Protein AF-A0A9X4KLG2-F1 (afdb_monomer)

Mean predicted aligned error: 7.75 Å

Nearest PDB structures (foldseek):
  5x83-assembly1_B  TM=7.002E-01  e=4.866E-02  Homo sapiens
  5x83-assembly1_D  TM=6.220E-01  e=2.316E-02  Homo sapiens
  4bq8-assembly1_A  TM=6.634E-01  e=6.475E-02  Mus musculus
  4bq9-assembly1_A  TM=6.627E-01  e=1.082E-01  Mus musculus
  4bq7-assembly1_B  TM=6.505E-01  e=3.026E-01  Mus musculus

Organism: NCBI:txid425004

Solvent-accessible surface area (backbone atoms only — not comparable to full-atom values): 7850 Å² total; per-residue (Å²): 131,84,82,73,89,42,73,67,51,48,48,54,52,51,28,66,74,68,71,46,75,78,86,61,79,87,58,70,47,60,24,41,77,75,46,68,41,50,39,79,70,82,84,84,51,38,28,36,38,38,31,32,44,61,38,28,89,50,66,78,56,30,52,59,25,35,27,36,43,36,38,32,33,88,92,39,85,87,49,74,53,66,46,76,79,36,67,43,55,48,58,50,74,40,78,56,88,62,98,56,46,48,35,37,38,30,35,37,38,34,31,84,86,78,74,47,72,48,57,22,79,72,44,44,32,38,43,77,45,58,79,62,44,45,76,58,132

Secondary structure (DSSP, 8-state):
-----SHHHHHHHHHHHHTPPP-S--------EEEEEEEE-SSS-EEEEEEE--S-SSHHHHHH-EEEEEEE-SS-TT-EEEPPPEES-SEEEE-S--SSSEEEEEEEEEETTTTEEEEPPPEEEE-SSTTS-EE--

pLDDT: mean 88.13, std 10.43, range [52.53, 97.81]

Radius of gyration: 18.48 Å; Cα contacts (8 Å, |Δi|>4): 271; chains: 1; bounding box: 36×29×65 Å

Sequence (137 aa):
MSPVTSLQAVRSYWLKLSGLKDPQPIVFKEPKLTGVQAVPDGSGEYQYKLTYAAASTTPEVARRLQYIVYWTDEGDDSWIDFSSLKTGATSMVISGDLPASELTLTVYAFDPKTKQYVYARPVKYDFSNAARPFKVA

Structure (mmCIF, N/CA/C/O backbone):
data_AF-A0A9X4KLG2-F1
#
_entry.id   AF-A0A9X4KLG2-F1
#
loop_
_atom_site.group_PDB
_atom_site.id
_atom_site.type_symbol
_atom_site.label_atom_id
_atom_site.label_alt_id
_atom_site.label_comp_id
_atom_site.label_asym_id
_atom_site.label_entity_id
_atom_site.label_seq_id
_atom_site.pdbx_PDB_ins_code
_atom_site.Cartn_x
_atom_site.Cartn_y
_atom_site.Cartn_z
_atom_site.occupancy
_atom_site.B_iso_or_equiv
_atom_site.auth_seq_id
_atom_site.auth_comp_id
_atom_site.auth_asym_id
_atom_site.auth_atom_id
_atom_site.pdbx_PDB_model_num
ATOM 1 N N . MET A 1 1 ? -2.837 11.428 42.494 1.00 54.22 1 MET A N 1
ATOM 2 C CA . MET A 1 1 ? -3.244 10.821 41.207 1.00 54.22 1 MET A CA 1
ATOM 3 C C . MET A 1 1 ? -2.054 10.047 40.677 1.00 54.22 1 MET A C 1
ATOM 5 O O . MET A 1 1 ? -0.981 10.631 40.602 1.00 54.22 1 MET A O 1
ATOM 9 N N . SER A 1 2 ? -2.201 8.751 40.398 1.00 52.53 2 SER A N 1
ATOM 10 C CA . SER A 1 2 ? -1.106 7.954 39.832 1.00 52.53 2 SER A CA 1
ATOM 11 C C . SER A 1 2 ? -0.756 8.475 38.432 1.00 52.53 2 SER A C 1
ATOM 13 O O . SER A 1 2 ? -1.680 8.755 37.664 1.00 52.53 2 SER A O 1
ATOM 15 N N . PRO A 1 3 ? 0.534 8.640 38.092 1.00 62.16 3 PRO A N 1
ATOM 16 C CA . PRO A 1 3 ? 0.933 9.119 36.778 1.00 62.16 3 PRO A CA 1
ATOM 17 C C . PRO A 1 3 ? 0.476 8.137 35.698 1.00 62.16 3 PRO A C 1
ATOM 19 O O . PRO A 1 3 ? 0.557 6.918 35.848 1.00 62.16 3 PRO A O 1
ATOM 22 N N . VAL A 1 4 ? -0.037 8.693 34.608 1.00 57.00 4 VAL A N 1
ATOM 23 C CA . VAL A 1 4 ? -0.519 7.935 33.461 1.00 57.00 4 VAL A CA 1
ATOM 24 C C . VAL A 1 4 ? 0.686 7.565 32.597 1.00 57.00 4 VAL A C 1
ATOM 26 O O . VAL A 1 4 ? 1.242 8.419 31.917 1.00 57.00 4 VAL A O 1
ATOM 29 N N . THR A 1 5 ? 1.127 6.309 32.650 1.00 74.00 5 THR A N 1
ATOM 30 C CA . THR A 1 5 ? 2.410 5.878 32.057 1.00 74.00 5 THR A CA 1
ATOM 31 C C . THR A 1 5 ? 2.290 5.179 30.703 1.00 74.00 5 THR A C 1
ATOM 33 O O . THR A 1 5 ? 3.305 4.822 30.113 1.00 74.00 5 THR A O 1
ATOM 36 N N . SER A 1 6 ? 1.076 4.982 30.177 1.00 75.12 6 SER A N 1
ATOM 37 C CA . SER A 1 6 ? 0.861 4.326 28.882 1.00 75.12 6 SER A CA 1
ATOM 38 C C . SER A 1 6 ? -0.086 5.116 27.983 1.00 75.12 6 SER A C 1
ATOM 40 O O . SER A 1 6 ? -1.018 5.765 28.459 1.00 75.12 6 SER A O 1
ATOM 42 N N . LEU A 1 7 ? 0.114 5.014 26.664 1.00 72.25 7 LEU A N 1
ATOM 43 C CA . LEU A 1 7 ? -0.747 5.651 25.659 1.00 72.25 7 LEU A CA 1
ATOM 44 C C . LEU A 1 7 ? -2.223 5.258 25.845 1.00 72.25 7 LEU A C 1
ATOM 46 O O . LEU A 1 7 ? -3.122 6.088 25.725 1.00 72.25 7 LEU A O 1
ATOM 50 N N . GLN A 1 8 ? -2.466 3.992 26.194 1.00 71.50 8 GLN A N 1
ATOM 51 C CA . GLN A 1 8 ? -3.804 3.475 26.463 1.00 71.50 8 GLN A CA 1
ATOM 52 C C . GLN A 1 8 ? -4.430 4.143 27.693 1.00 71.50 8 GLN A C 1
ATOM 54 O O . GLN A 1 8 ? -5.596 4.526 27.654 1.00 71.50 8 GLN A O 1
ATOM 59 N N . ALA A 1 9 ? -3.657 4.348 28.761 1.00 74.50 9 ALA A N 1
ATOM 60 C CA . ALA A 1 9 ? -4.139 5.018 29.960 1.00 74.50 9 ALA A CA 1
ATOM 61 C C . ALA A 1 9 ? -4.375 6.526 29.728 1.00 74.50 9 ALA A C 1
ATOM 63 O O . ALA A 1 9 ? -5.368 7.062 30.222 1.00 74.50 9 ALA A O 1
ATOM 64 N N . VAL A 1 10 ? -3.534 7.194 28.921 1.00 78.75 10 VAL A N 1
ATOM 65 C CA . VAL A 1 10 ? -3.732 8.604 28.516 1.00 78.75 10 VAL A CA 1
ATOM 66 C C . VAL A 1 10 ? -5.02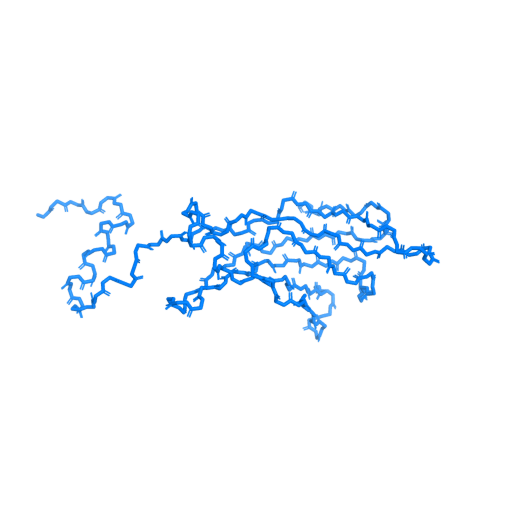7 8.745 27.730 1.00 78.75 10 VAL A C 1
ATOM 68 O O . VAL A 1 10 ? -5.841 9.620 28.019 1.00 78.75 10 VAL A O 1
ATOM 71 N N . ARG A 1 11 ? -5.269 7.841 26.779 1.00 74.62 11 ARG A N 1
ATOM 72 C CA . ARG A 1 11 ? -6.497 7.828 25.98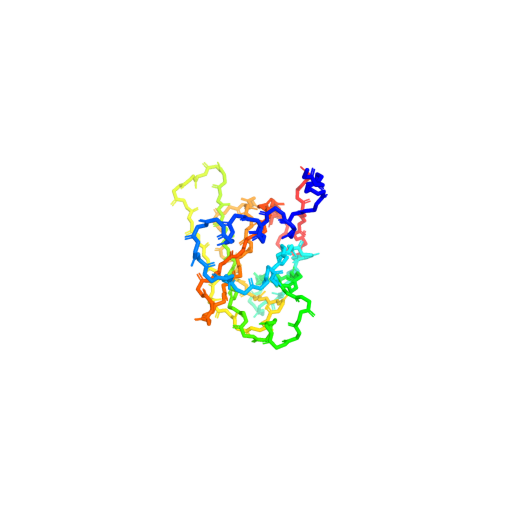4 1.00 74.62 11 ARG A CA 1
ATOM 73 C C . ARG A 1 11 ? -7.738 7.612 26.850 1.00 74.62 11 ARG A C 1
ATOM 75 O O . ARG A 1 11 ? -8.681 8.391 26.748 1.00 74.62 11 ARG A O 1
ATOM 82 N N . SER A 1 12 ? -7.731 6.606 27.724 1.00 76.94 12 SER A N 1
ATOM 83 C CA . SER A 1 12 ? -8.850 6.334 28.637 1.00 76.94 12 SER A CA 1
ATOM 84 C C . SER A 1 12 ? -9.163 7.524 29.544 1.00 76.94 12 SER A C 1
ATOM 86 O O . SER A 1 12 ? -10.332 7.830 29.779 1.00 76.94 12 SER A O 1
ATOM 88 N N . TYR A 1 13 ? -8.133 8.223 30.025 1.00 82.50 13 TYR A N 1
ATOM 89 C CA . TYR A 1 13 ? -8.292 9.441 30.816 1.00 82.50 13 TYR A CA 1
ATOM 90 C C . TYR A 1 13 ? -9.009 10.549 30.026 1.00 82.50 13 TYR A C 1
ATOM 92 O O . TYR A 1 13 ? -10.011 11.090 30.496 1.00 82.50 13 TYR A O 1
ATOM 100 N N . TRP A 1 14 ? -8.564 10.834 28.800 1.00 82.38 14 TRP A N 1
ATOM 101 C CA . TRP A 1 14 ? -9.184 11.853 27.946 1.00 82.38 14 TRP A CA 1
ATOM 102 C C . TRP A 1 14 ? -10.605 11.501 27.500 1.00 82.38 14 TRP A C 1
ATOM 104 O O . TRP A 1 14 ? -11.466 12.378 27.457 1.00 82.38 14 TRP A O 1
ATOM 114 N N . LEU A 1 15 ? -10.892 10.230 27.216 1.00 83.19 15 LEU A N 1
ATOM 115 C CA . LEU A 1 15 ? -12.247 9.767 26.893 1.00 83.19 15 LEU A CA 1
ATOM 116 C C . LEU A 1 15 ? -13.204 9.962 28.072 1.00 83.19 15 LEU A C 1
ATOM 118 O O . LEU A 1 15 ? -14.308 10.474 27.900 1.00 83.19 15 LEU A O 1
ATOM 122 N N . LYS A 1 16 ? -12.749 9.638 29.289 1.00 83.00 16 LYS A N 1
ATOM 123 C CA . LYS A 1 16 ? -13.527 9.856 30.512 1.00 83.00 16 LYS A CA 1
ATOM 124 C C . LYS A 1 16 ? -13.818 11.340 30.751 1.00 83.00 16 LYS A C 1
ATOM 126 O O . LYS A 1 16 ? -14.929 11.666 31.153 1.00 83.00 16 LYS A O 1
ATOM 131 N N . LEU A 1 17 ? -12.848 12.222 30.501 1.00 85.56 17 LEU A N 1
ATOM 132 C CA . LEU A 1 17 ? -13.030 13.672 30.643 1.00 85.56 17 LEU A CA 1
ATOM 133 C C . LEU A 1 17 ? -13.948 14.271 29.574 1.00 85.56 17 LEU A C 1
ATOM 135 O O . LEU A 1 17 ? -14.751 15.145 29.877 1.00 85.56 17 LEU A O 1
ATOM 139 N N . SER A 1 18 ? -13.823 13.818 28.329 1.00 83.69 18 SER A N 1
ATOM 140 C CA . SER A 1 18 ? -14.584 14.358 27.195 1.00 83.69 18 SER A CA 1
ATOM 141 C C . SER A 1 18 ? -16.005 13.800 27.083 1.00 83.69 18 SER A C 1
ATOM 143 O O . SER A 1 18 ? -16.789 14.298 26.280 1.00 83.69 18 SER A O 1
ATOM 145 N N . GLY A 1 19 ? -16.345 12.749 27.840 1.00 81.50 19 GLY A N 1
ATOM 146 C CA . GLY A 1 19 ? -17.620 12.035 27.704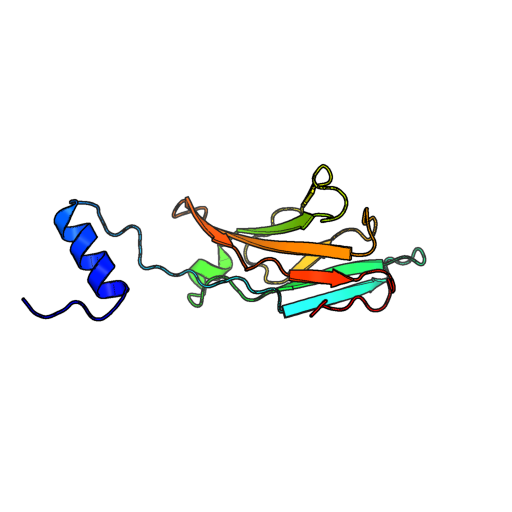 1.00 81.50 19 GLY A CA 1
ATOM 147 C C . GLY A 1 19 ? -17.748 11.260 26.386 1.00 81.50 19 GLY A C 1
ATOM 148 O O . GLY A 1 19 ? -18.811 10.714 26.084 1.00 81.50 19 GLY A O 1
ATOM 149 N N . LEU A 1 20 ? -16.672 11.194 25.597 1.00 74.62 20 LEU A N 1
ATOM 150 C CA . LEU A 1 20 ? -16.631 10.442 24.355 1.00 74.62 20 LEU A CA 1
ATOM 151 C C . LEU A 1 20 ? -16.526 8.950 24.670 1.00 74.62 20 LEU A C 1
ATOM 153 O O . LEU A 1 20 ? -15.702 8.507 25.474 1.00 74.62 20 LEU A O 1
ATOM 157 N N . LYS A 1 21 ? -17.356 8.150 23.997 1.00 66.75 21 LYS A N 1
ATOM 158 C CA . LYS A 1 21 ? -17.188 6.694 23.995 1.00 66.75 21 LYS A CA 1
ATOM 159 C C . LYS A 1 21 ? -15.861 6.374 23.329 1.00 66.75 21 LYS A C 1
ATOM 161 O O . LYS A 1 21 ? -15.546 6.977 22.307 1.00 66.75 21 LYS A O 1
ATOM 166 N N . ASP A 1 22 ? -15.120 5.418 23.887 1.00 65.50 22 ASP A N 1
ATOM 167 C CA . ASP A 1 22 ? -13.881 4.951 23.271 1.00 65.50 22 ASP A CA 1
ATOM 168 C C . ASP A 1 22 ? -14.171 4.532 21.824 1.00 65.50 22 ASP A C 1
ATOM 170 O O . ASP A 1 22 ? -14.970 3.606 21.625 1.00 65.50 22 ASP A O 1
ATOM 174 N N . PRO A 1 23 ? -13.596 5.203 20.806 1.00 60.06 23 PRO A N 1
ATOM 175 C CA . PRO A 1 23 ? -13.819 4.832 19.420 1.00 60.06 23 PRO A CA 1
ATOM 176 C C . PRO A 1 23 ? -13.015 3.565 19.101 1.00 60.06 23 PRO A C 1
ATOM 178 O O . PRO A 1 23 ? -12.077 3.619 18.320 1.00 60.06 23 PRO A O 1
ATOM 181 N N . GLN A 1 24 ? -13.374 2.446 19.741 1.00 61.06 24 GLN A N 1
ATOM 182 C CA . GLN A 1 24 ? -12.727 1.128 19.718 1.00 61.06 24 GLN A CA 1
ATOM 183 C C . GLN A 1 24 ? -11.216 1.169 20.068 1.00 61.06 24 GLN A C 1
ATOM 185 O O . GLN A 1 24 ? -10.530 2.161 19.818 1.00 61.06 24 GLN A O 1
ATOM 190 N N . PRO A 1 25 ? -10.633 0.122 20.681 1.00 63.16 25 PRO A N 1
ATOM 191 C CA . PRO A 1 25 ? -9.186 0.108 20.917 1.00 63.16 25 PRO A CA 1
ATOM 192 C C . PRO A 1 25 ? -8.436 0.414 19.610 1.00 63.16 25 PRO A C 1
ATOM 194 O O . PRO A 1 25 ? -8.909 0.037 18.541 1.00 63.16 25 PRO A O 1
ATOM 197 N N . ILE A 1 26 ? -7.297 1.126 19.668 1.00 61.09 26 ILE A N 1
ATOM 198 C CA . ILE A 1 26 ? -6.414 1.261 18.492 1.00 61.09 26 ILE A CA 1
ATOM 199 C C . ILE A 1 26 ? -6.031 -0.169 18.102 1.00 61.09 26 ILE A C 1
ATOM 201 O O . ILE A 1 26 ? -5.218 -0.802 18.767 1.00 61.09 26 ILE A O 1
ATOM 205 N N . VAL A 1 27 ? -6.678 -0.693 17.062 1.00 71.69 27 VAL A N 1
ATOM 206 C CA . VAL A 1 27 ? -6.367 -2.007 16.486 1.00 71.69 27 VAL A CA 1
ATOM 207 C C . VAL A 1 27 ? -5.410 -1.864 15.305 1.00 71.69 27 VAL A C 1
ATOM 209 O O . VAL A 1 27 ? -5.094 -2.855 14.643 1.00 71.69 27 VAL A O 1
ATOM 212 N N . PHE A 1 28 ? -4.985 -0.629 15.025 1.00 85.31 28 PHE A N 1
ATOM 213 C CA . PHE A 1 28 ? -4.156 -0.305 13.884 1.00 85.31 28 PHE A CA 1
ATOM 214 C C . PHE A 1 28 ? -2.683 -0.296 14.232 1.00 85.31 28 PHE A C 1
ATOM 216 O O . PHE A 1 28 ? -2.251 0.287 15.225 1.00 85.31 28 PHE A O 1
ATOM 223 N N . LYS A 1 29 ? -1.917 -0.909 13.344 1.00 91.00 29 LYS A N 1
ATOM 224 C CA . LYS A 1 29 ? -0.484 -0.729 13.204 1.00 91.00 29 LYS A CA 1
ATOM 225 C C . LYS A 1 29 ? -0.188 -0.286 11.782 1.00 91.00 29 LYS A C 1
ATOM 227 O O . LYS A 1 29 ? -1.004 -0.449 10.877 1.00 91.00 29 LYS A O 1
ATOM 232 N N . GLU A 1 30 ? 1.005 0.246 11.606 1.00 93.38 30 GLU A N 1
ATOM 233 C CA . GLU A 1 30 ? 1.499 0.687 10.314 1.00 93.38 30 GLU A CA 1
ATOM 234 C C . GLU A 1 30 ? 1.493 -0.466 9.281 1.00 93.38 30 GLU A C 1
ATOM 236 O O . GLU A 1 30 ? 2.115 -1.506 9.540 1.00 93.38 30 GLU A O 1
ATOM 241 N N . PRO A 1 31 ? 0.837 -0.318 8.111 1.00 95.50 31 PRO A N 1
ATOM 242 C CA . PRO A 1 31 ? 0.884 -1.302 7.030 1.00 95.50 31 PRO A CA 1
ATOM 243 C C . PRO A 1 31 ? 2.193 -1.182 6.243 1.00 95.50 31 PRO A C 1
ATOM 245 O O . PRO A 1 31 ? 2.211 -0.853 5.060 1.00 95.50 31 PRO A O 1
ATOM 248 N N . LYS A 1 32 ? 3.319 -1.396 6.926 1.00 96.00 32 LYS A N 1
ATOM 249 C CA . LYS A 1 32 ? 4.656 -1.172 6.373 1.00 96.00 32 LYS A CA 1
ATOM 250 C C . LYS A 1 32 ? 4.854 -1.963 5.080 1.00 96.00 32 LYS A C 1
ATOM 252 O O . LYS A 1 32 ? 4.661 -3.179 5.078 1.00 96.00 32 LYS A O 1
ATOM 257 N N . LEU A 1 33 ? 5.296 -1.285 4.022 1.00 96.00 33 LEU A N 1
ATOM 258 C CA . LEU A 1 33 ? 5.716 -1.925 2.779 1.00 96.00 33 LEU A CA 1
ATOM 259 C C . LEU A 1 33 ? 6.935 -2.819 3.055 1.00 96.00 33 LEU A C 1
ATOM 261 O O . LEU A 1 33 ? 7.960 -2.357 3.566 1.00 96.00 33 LEU A O 1
ATOM 265 N N . THR A 1 34 ? 6.801 -4.111 2.772 1.00 95.44 34 THR A N 1
ATOM 266 C CA . THR A 1 34 ? 7.815 -5.139 3.040 1.00 95.44 34 THR A CA 1
ATOM 267 C C . THR A 1 34 ? 8.536 -5.605 1.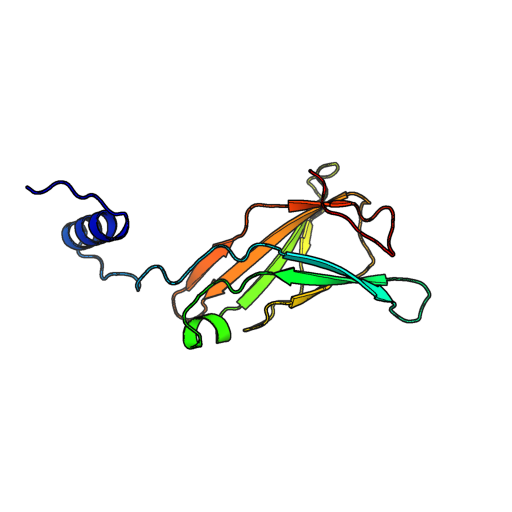784 1.00 95.44 34 THR A C 1
ATOM 269 O O . THR A 1 34 ? 9.620 -6.169 1.906 1.00 95.44 34 THR A O 1
ATOM 272 N N . GLY A 1 35 ? 7.984 -5.359 0.594 1.00 94.69 35 GLY A N 1
ATOM 273 C CA . GLY A 1 35 ? 8.670 -5.680 -0.652 1.00 94.69 35 GLY A CA 1
ATOM 274 C C . GLY A 1 35 ? 7.967 -5.172 -1.903 1.00 94.69 35 GLY A C 1
ATOM 275 O O . GLY A 1 35 ? 6.756 -4.945 -1.908 1.00 94.69 35 GLY A O 1
ATOM 276 N N . VAL A 1 36 ? 8.762 -5.045 -2.961 1.00 96.94 36 VAL A N 1
ATOM 277 C CA . VAL A 1 36 ? 8.348 -4.750 -4.333 1.00 96.94 36 VAL A CA 1
ATOM 278 C C . VAL A 1 36 ? 8.996 -5.804 -5.221 1.00 96.94 36 VAL A C 1
ATOM 280 O O . VAL A 1 36 ? 10.200 -6.034 -5.129 1.00 96.94 36 VAL A O 1
ATOM 283 N N . GLN A 1 37 ? 8.194 -6.483 -6.034 1.00 97.06 37 GLN A N 1
ATOM 284 C CA . GLN A 1 37 ? 8.652 -7.536 -6.933 1.00 97.06 37 GLN A CA 1
ATOM 285 C C . GLN A 1 37 ? 8.129 -7.274 -8.341 1.00 97.06 37 GLN A C 1
ATOM 287 O O . GLN A 1 37 ? 6.927 -7.104 -8.525 1.00 97.06 37 GLN A O 1
ATOM 292 N N . ALA A 1 38 ? 9.021 -7.303 -9.327 1.00 96.75 38 ALA A N 1
ATOM 293 C CA . ALA A 1 38 ? 8.644 -7.267 -10.730 1.00 96.75 38 ALA A CA 1
ATOM 294 C C . ALA A 1 38 ? 7.993 -8.597 -11.151 1.00 96.75 38 ALA A C 1
ATOM 296 O O . ALA A 1 38 ? 8.472 -9.681 -10.806 1.00 96.75 38 ALA A O 1
ATOM 297 N N . VAL A 1 39 ? 6.890 -8.511 -11.885 1.00 96.88 39 VAL A N 1
ATOM 298 C CA . VAL A 1 39 ? 6.106 -9.631 -12.406 1.00 96.88 39 VAL A CA 1
ATOM 299 C C . VAL A 1 39 ? 6.012 -9.449 -13.919 1.00 96.88 39 VAL A C 1
ATOM 301 O O . VAL A 1 39 ? 5.391 -8.480 -14.348 1.00 96.88 39 VAL A O 1
ATOM 304 N N . PRO A 1 40 ? 6.612 -10.338 -14.729 1.00 94.50 40 PRO A N 1
ATOM 305 C CA . PRO A 1 40 ? 6.499 -10.256 -16.182 1.00 94.50 40 PRO A CA 1
ATOM 306 C C . PRO A 1 40 ? 5.032 -10.306 -16.617 1.00 94.50 40 PRO A C 1
ATOM 308 O O . PRO A 1 40 ? 4.281 -11.163 -16.145 1.00 94.50 40 PRO A O 1
ATOM 311 N N . ASP A 1 41 ? 4.633 -9.416 -17.519 1.00 92.00 41 ASP A N 1
ATOM 312 C CA . ASP A 1 41 ? 3.253 -9.320 -18.018 1.00 92.00 41 ASP A CA 1
ATOM 313 C C . ASP A 1 41 ? 3.010 -10.125 -19.315 1.00 92.00 41 ASP A C 1
ATOM 315 O O . ASP A 1 41 ? 1.871 -10.304 -19.741 1.00 92.00 41 ASP A O 1
ATOM 319 N N . GLY A 1 42 ? 4.082 -10.640 -19.926 1.00 88.81 42 GLY A N 1
ATOM 320 C CA . GLY A 1 42 ? 4.060 -11.383 -21.188 1.00 88.81 42 GLY A CA 1
ATOM 321 C C . GLY A 1 42 ? 4.285 -10.533 -22.446 1.00 88.81 42 GLY A C 1
ATOM 322 O O . GLY A 1 42 ? 4.437 -11.111 -23.521 1.00 88.81 42 GLY A O 1
ATOM 323 N N . SER A 1 43 ? 4.363 -9.204 -22.330 1.00 89.19 43 SER A N 1
ATOM 324 C CA . SER A 1 43 ? 4.683 -8.273 -23.424 1.00 89.19 43 SER A CA 1
ATOM 325 C C . SER A 1 43 ? 6.186 -7.981 -23.547 1.00 89.19 43 SER A C 1
ATOM 327 O O . SER A 1 43 ? 6.642 -7.457 -24.562 1.00 89.19 43 SER A O 1
ATOM 329 N N . GLY A 1 44 ? 6.964 -8.371 -22.533 1.00 86.31 44 GLY A N 1
ATOM 330 C CA . GLY A 1 44 ? 8.358 -7.954 -22.356 1.00 86.31 44 GLY A CA 1
ATOM 331 C C . GLY A 1 44 ? 8.516 -6.868 -21.290 1.00 86.31 44 GLY A C 1
ATOM 332 O O . GLY A 1 44 ? 9.647 -6.529 -20.942 1.00 86.31 44 GLY A O 1
ATOM 333 N N . GLU A 1 45 ? 7.404 -6.381 -20.738 1.00 91.88 45 GLU A N 1
ATOM 334 C CA . GLU A 1 45 ? 7.353 -5.419 -19.644 1.00 91.88 45 GLU A CA 1
ATOM 335 C C . GLU A 1 45 ? 7.060 -6.103 -18.295 1.00 91.88 45 GLU A C 1
ATOM 337 O O . GLU A 1 45 ? 6.981 -7.334 -18.171 1.00 91.88 45 GLU A O 1
ATOM 342 N N . TYR A 1 46 ? 6.965 -5.293 -17.239 1.00 94.56 46 TYR A N 1
ATOM 343 C CA . TYR A 1 46 ? 6.773 -5.759 -15.871 1.00 94.56 46 TYR A CA 1
ATOM 344 C C . TYR A 1 46 ? 5.640 -5.000 -15.194 1.00 94.56 46 TYR A C 1
ATOM 346 O O . TYR A 1 46 ? 5.600 -3.779 -15.216 1.00 94.56 46 TYR A O 1
ATOM 354 N N . GLN A 1 47 ? 4.778 -5.727 -14.492 1.00 95.81 47 GLN A N 1
ATOM 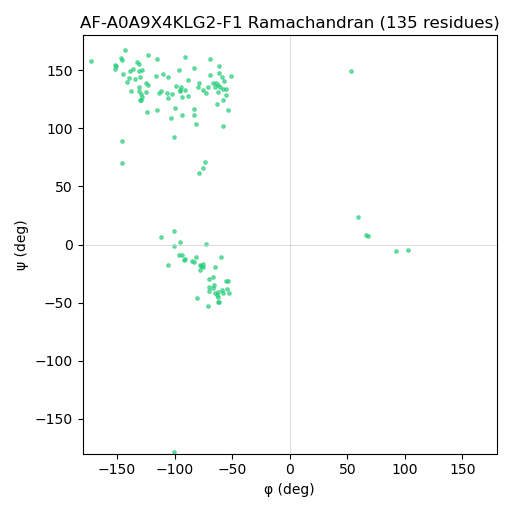355 C CA . GLN A 1 47 ? 3.941 -5.177 -13.432 1.00 95.81 47 GLN A CA 1
ATOM 356 C C . GLN A 1 47 ? 4.666 -5.288 -12.092 1.00 95.81 47 GLN A C 1
ATOM 358 O O . GLN A 1 47 ? 5.563 -6.117 -11.923 1.00 95.81 47 GLN A O 1
ATOM 363 N N . TYR A 1 48 ? 4.249 -4.514 -11.092 1.00 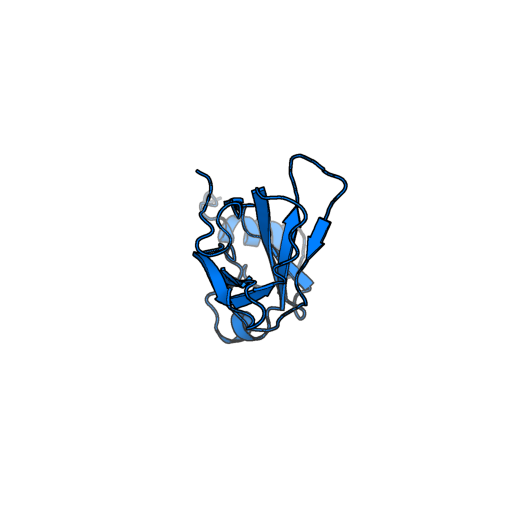96.25 48 TYR A N 1
ATOM 364 C CA . TYR A 1 48 ? 4.910 -4.532 -9.787 1.00 96.25 48 TYR A CA 1
ATOM 365 C C . TYR A 1 48 ? 3.981 -5.049 -8.697 1.00 96.25 48 TYR A C 1
ATOM 367 O O . TYR A 1 48 ? 2.972 -4.435 -8.353 1.00 96.25 48 TYR A O 1
ATOM 375 N N . LYS A 1 49 ? 4.343 -6.193 -8.111 1.00 97.19 49 LYS A N 1
ATOM 376 C CA . LYS A 1 49 ? 3.694 -6.744 -6.924 1.00 97.19 49 LYS A CA 1
ATOM 377 C C . LYS A 1 49 ? 4.264 -6.089 -5.672 1.00 97.19 49 LYS A C 1
ATOM 379 O O . LYS A 1 49 ? 5.399 -6.344 -5.269 1.00 97.19 49 LYS A O 1
ATOM 384 N N . LEU A 1 50 ? 3.431 -5.300 -5.015 1.00 97.38 50 LEU A N 1
ATOM 385 C CA . LEU A 1 50 ? 3.701 -4.665 -3.735 1.00 97.38 50 LEU A CA 1
ATOM 386 C C . LEU A 1 50 ? 3.222 -5.581 -2.610 1.00 97.38 50 LEU A C 1
ATOM 388 O O . LEU A 1 50 ? 2.100 -6.085 -2.655 1.00 97.38 50 LEU A O 1
ATOM 392 N N . THR A 1 51 ? 4.051 -5.794 -1.593 1.00 97.81 51 THR A N 1
ATOM 393 C CA . THR A 1 51 ? 3.715 -6.584 -0.398 1.00 97.81 51 THR A CA 1
ATOM 394 C C . THR A 1 51 ? 3.898 -5.730 0.846 1.00 97.81 51 THR A C 1
ATOM 396 O O . THR A 1 51 ? 4.881 -4.999 0.957 1.00 97.81 51 THR A O 1
ATOM 399 N N . TYR A 1 52 ? 2.961 -5.811 1.786 1.00 97.25 52 TYR A N 1
ATOM 400 C CA . TYR A 1 52 ? 2.949 -4.987 2.993 1.00 97.25 52 TYR A CA 1
ATOM 401 C C . TYR A 1 52 ? 2.384 -5.743 4.198 1.00 97.25 52 TYR A C 1
ATOM 403 O O . TYR A 1 52 ? 1.673 -6.742 4.075 1.00 97.25 52 TYR A O 1
ATOM 411 N N . ALA A 1 53 ? 2.713 -5.273 5.399 1.00 96.44 53 ALA A N 1
ATOM 412 C CA . ALA A 1 53 ? 2.182 -5.835 6.633 1.00 96.44 53 ALA A CA 1
ATOM 413 C C . ALA A 1 53 ? 0.679 -5.539 6.778 1.00 96.44 53 ALA A C 1
ATOM 415 O O . ALA A 1 53 ? 0.207 -4.461 6.423 1.00 96.44 53 ALA A O 1
ATOM 416 N N . ALA A 1 54 ? -0.076 -6.472 7.367 1.00 95.25 54 ALA A N 1
ATOM 417 C CA . ALA A 1 54 ? -1.465 -6.208 7.734 1.00 95.25 54 ALA A CA 1
ATOM 418 C C . ALA A 1 54 ? -1.540 -5.049 8.739 1.00 95.25 54 ALA A C 1
ATOM 420 O O . ALA A 1 54 ? -0.807 -5.043 9.730 1.00 95.25 54 ALA A O 1
ATOM 421 N N . ALA A 1 55 ? -2.471 -4.118 8.540 1.00 94.62 55 ALA A N 1
ATOM 422 C CA . ALA A 1 55 ? -2.664 -2.974 9.430 1.00 94.62 55 ALA A CA 1
ATOM 423 C C . ALA A 1 55 ? -3.300 -3.346 10.778 1.00 94.62 55 ALA A C 1
ATOM 425 O O . ALA A 1 55 ? -3.499 -2.477 11.612 1.00 94.62 55 ALA A O 1
ATOM 426 N N . SER A 1 56 ? -3.612 -4.617 11.036 1.00 92.75 56 SER A N 1
ATOM 427 C CA . SER A 1 56 ? -4.115 -5.075 12.330 1.00 92.75 56 SER A CA 1
ATOM 428 C C . SER A 1 56 ? -3.601 -6.470 12.662 1.00 92.75 56 SER A C 1
ATOM 430 O O . SER A 1 56 ? -3.398 -7.293 11.772 1.00 92.75 56 SER A O 1
ATOM 432 N N . THR A 1 57 ? -3.378 -6.740 13.948 1.00 90.19 57 THR A N 1
ATOM 433 C CA . THR A 1 57 ? -3.090 -8.090 14.458 1.00 90.19 57 THR A CA 1
ATOM 434 C C . THR A 1 57 ? -4.359 -8.890 14.746 1.00 90.19 57 THR A C 1
ATOM 436 O O . THR A 1 57 ? -4.278 -10.105 14.886 1.00 90.19 57 THR A O 1
ATOM 439 N N . THR A 1 58 ? -5.523 -8.238 14.804 1.00 91.50 58 THR A N 1
ATOM 440 C CA . THR A 1 58 ? -6.815 -8.900 15.010 1.00 91.50 58 THR A CA 1
ATOM 441 C C . THR A 1 58 ? -7.342 -9.418 13.667 1.00 91.50 58 THR A C 1
ATOM 443 O O . THR A 1 58 ? -7.627 -8.595 12.791 1.00 91.50 58 THR A O 1
ATOM 446 N N . PRO A 1 59 ? -7.507 -10.740 13.466 1.00 90.62 59 PRO A N 1
ATOM 447 C CA . PRO A 1 59 ? -7.848 -11.315 12.160 1.00 90.62 59 PRO A CA 1
ATOM 448 C C . PRO A 1 59 ? -9.145 -10.773 11.549 1.00 90.62 59 PRO A C 1
ATOM 450 O O . PRO A 1 59 ? -9.195 -10.477 10.356 1.00 90.62 59 PRO A O 1
ATOM 453 N N . GLU A 1 60 ? -10.192 -10.596 12.352 1.00 91.25 60 GLU A N 1
ATOM 454 C CA . GLU A 1 60 ? -11.495 -10.091 11.905 1.00 91.25 60 GLU A CA 1
ATOM 455 C C . GLU A 1 60 ? -11.400 -8.641 11.434 1.00 91.25 60 GLU A C 1
ATOM 457 O O . GLU A 1 60 ? -12.088 -8.244 10.495 1.00 91.25 60 GLU A O 1
ATOM 462 N N . VAL A 1 61 ? -10.542 -7.849 12.084 1.00 91.06 61 VAL A N 1
ATOM 463 C CA . VAL A 1 61 ? -10.254 -6.480 11.658 1.00 91.06 61 VAL A CA 1
ATOM 464 C C . VAL A 1 61 ? -9.431 -6.529 10.378 1.00 91.06 61 VAL A C 1
ATOM 466 O O . VAL A 1 61 ? -9.866 -5.978 9.376 1.00 91.06 61 VAL A O 1
ATOM 469 N N . ALA A 1 62 ? -8.318 -7.267 10.354 1.00 93.06 62 ALA A N 1
ATOM 470 C CA . ALA A 1 62 ? -7.430 -7.367 9.195 1.00 93.06 62 ALA A CA 1
ATOM 471 C C . ALA A 1 62 ? -8.159 -7.767 7.898 1.00 93.06 62 ALA A C 1
ATOM 473 O O . ALA A 1 62 ? -7.904 -7.162 6.858 1.00 93.06 62 ALA A O 1
ATOM 474 N N . ARG A 1 63 ? -9.103 -8.719 7.960 1.00 94.56 63 ARG A N 1
ATOM 475 C CA . ARG A 1 63 ? -9.897 -9.168 6.799 1.00 94.56 63 ARG A CA 1
ATOM 476 C C . ARG A 1 63 ? -10.842 -8.103 6.239 1.00 94.56 63 ARG A C 1
ATOM 478 O O . ARG A 1 63 ? -11.152 -8.163 5.055 1.00 94.56 63 ARG A O 1
ATOM 485 N N . ARG A 1 64 ? -11.320 -7.160 7.060 1.00 94.50 64 ARG A N 1
ATOM 486 C CA . ARG A 1 64 ? -12.238 -6.096 6.607 1.00 94.50 64 ARG A CA 1
ATOM 487 C C . ARG A 1 64 ? -11.533 -4.818 6.163 1.00 94.50 64 ARG A C 1
ATOM 489 O O . ARG A 1 64 ? -12.194 -3.951 5.598 1.00 94.50 64 ARG A O 1
ATOM 496 N N . LEU A 1 65 ? -10.241 -4.666 6.460 1.00 95.31 65 LEU A N 1
ATOM 497 C CA . LEU A 1 65 ? -9.515 -3.452 6.096 1.00 95.31 65 LEU A CA 1
ATOM 498 C C . LEU A 1 65 ? -9.384 -3.339 4.587 1.00 95.31 65 LEU A C 1
ATOM 500 O O . LEU A 1 65 ? -9.123 -4.322 3.894 1.00 95.31 65 LEU A O 1
ATOM 504 N N . GLN A 1 66 ? -9.561 -2.121 4.105 1.00 97.19 66 GLN A N 1
ATOM 505 C CA . GLN A 1 66 ? -9.403 -1.751 2.713 1.00 97.19 66 GLN A CA 1
ATOM 506 C C . GLN A 1 66 ? -8.058 -1.056 2.553 1.00 97.19 66 GLN A C 1
ATOM 508 O O . GLN A 1 66 ? -7.742 -0.147 3.315 1.00 97.19 66 GLN A O 1
ATOM 513 N N . TYR A 1 67 ? -7.270 -1.498 1.584 1.00 97.31 67 TYR A N 1
ATOM 514 C CA . TYR A 1 67 ? -5.921 -1.017 1.335 1.00 97.31 67 TYR A CA 1
ATOM 515 C C . TYR A 1 67 ? -5.834 -0.348 -0.026 1.00 97.31 67 TYR A C 1
ATOM 517 O O . TYR A 1 67 ? -6.462 -0.795 -0.989 1.00 97.31 67 TYR A O 1
ATOM 525 N N . ILE A 1 68 ? -5.014 0.690 -0.086 1.00 96.75 68 ILE A N 1
ATOM 526 C CA . ILE A 1 68 ? -4.625 1.391 -1.304 1.00 96.75 68 ILE A CA 1
ATOM 527 C C . ILE A 1 68 ? -3.145 1.747 -1.180 1.00 96.75 68 ILE A C 1
ATOM 529 O O . ILE A 1 68 ? -2.683 2.100 -0.092 1.00 96.75 68 ILE A O 1
ATOM 533 N N . VAL A 1 69 ? -2.394 1.614 -2.267 1.00 96.00 69 VAL A N 1
ATOM 534 C CA . VAL A 1 69 ? -1.046 2.165 -2.366 1.00 96.00 69 VAL A CA 1
ATOM 535 C C . VAL A 1 69 ? -1.086 3.372 -3.274 1.00 96.00 69 VAL A C 1
ATOM 537 O O . VAL A 1 69 ? -1.644 3.318 -4.362 1.00 96.00 69 VAL A O 1
ATOM 540 N N . TYR A 1 70 ? -0.503 4.443 -2.776 1.00 93.62 70 TYR A N 1
ATOM 541 C CA . TYR A 1 70 ? -0.307 5.717 -3.436 1.00 93.62 70 TYR A CA 1
ATOM 542 C C . TYR A 1 70 ? 1.159 5.841 -3.834 1.00 93.62 70 TYR A C 1
ATOM 544 O O . TYR A 1 70 ? 2.025 5.400 -3.067 1.00 93.62 70 TYR A O 1
ATOM 552 N N . TRP A 1 71 ? 1.446 6.458 -4.975 1.00 93.19 71 TRP A N 1
ATOM 553 C CA . TRP A 1 71 ? 2.813 6.790 -5.354 1.00 93.19 71 TRP A CA 1
ATOM 554 C C . TRP A 1 71 ? 2.937 8.168 -5.999 1.00 93.19 71 TRP A C 1
ATOM 556 O O . TRP A 1 71 ? 2.059 8.609 -6.738 1.00 93.19 71 TRP A O 1
ATOM 566 N N . THR A 1 72 ? 4.049 8.829 -5.687 1.00 92.25 72 THR A N 1
ATOM 567 C CA . THR A 1 72 ? 4.433 10.158 -6.185 1.00 92.25 72 THR A CA 1
ATOM 568 C C . THR A 1 72 ? 5.828 10.149 -6.761 1.00 92.25 72 THR A C 1
ATOM 570 O O . THR A 1 72 ? 6.6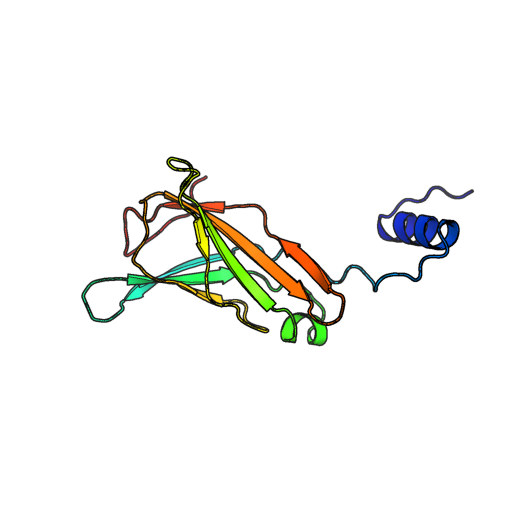95 9.434 -6.251 1.00 92.25 72 THR A O 1
ATOM 573 N N . ASP A 1 73 ? 6.050 11.021 -7.735 1.00 89.75 73 ASP A N 1
ATOM 574 C CA . ASP A 1 73 ? 7.381 11.481 -8.108 1.00 89.75 73 ASP A CA 1
ATOM 575 C C . ASP A 1 73 ? 7.743 12.716 -7.262 1.00 89.75 73 ASP A C 1
ATOM 577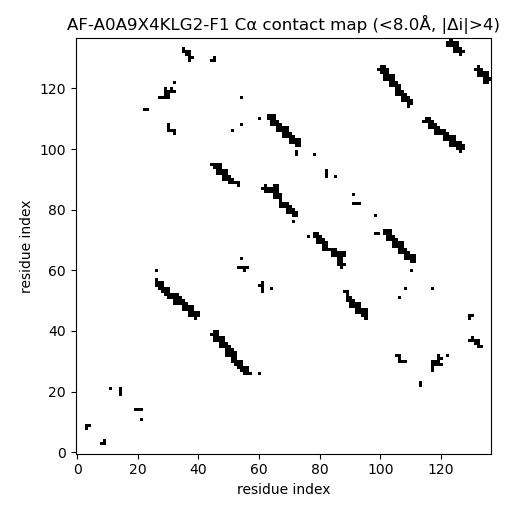 O O . ASP A 1 73 ? 6.973 13.665 -7.180 1.00 89.75 73 ASP A O 1
ATOM 581 N N . GLU A 1 74 ? 8.899 12.703 -6.598 1.00 80.44 74 GLU A N 1
ATOM 582 C CA . GLU A 1 74 ? 9.397 13.873 -5.849 1.00 80.44 74 GLU A CA 1
ATOM 583 C C . GLU A 1 74 ? 10.010 14.939 -6.772 1.00 80.44 74 GLU A C 1
ATOM 585 O O . GLU A 1 74 ? 10.207 16.080 -6.358 1.00 80.44 74 GLU A O 1
ATOM 590 N N . GLY A 1 75 ? 10.358 14.571 -8.008 1.00 77.31 75 GLY A N 1
ATOM 591 C CA . GLY A 1 75 ? 10.791 15.503 -9.047 1.00 77.31 75 GLY A CA 1
ATOM 592 C C . GLY A 1 75 ? 9.632 16.267 -9.688 1.00 77.31 75 GLY A C 1
ATOM 593 O O . GLY A 1 75 ? 9.862 17.320 -10.286 1.00 77.31 75 GLY A O 1
ATOM 594 N N . ASP A 1 76 ? 8.404 15.764 -9.536 1.00 78.56 76 ASP A N 1
ATOM 595 C CA . ASP A 1 76 ? 7.183 16.353 -10.075 1.00 78.56 76 ASP A CA 1
ATOM 596 C C . ASP A 1 76 ? 5.992 16.132 -9.126 1.00 78.56 76 ASP A C 1
ATOM 598 O O . ASP A 1 76 ? 5.214 15.184 -9.258 1.00 78.56 76 ASP A O 1
ATOM 602 N N . ASP A 1 77 ? 5.807 17.076 -8.198 1.00 70.50 77 ASP A N 1
ATOM 603 C CA . ASP A 1 77 ? 4.703 17.088 -7.226 1.00 70.50 77 ASP A CA 1
ATOM 604 C C . ASP A 1 77 ? 3.299 17.120 -7.873 1.00 70.50 77 ASP A C 1
ATOM 606 O O . ASP A 1 77 ? 2.288 16.979 -7.176 1.00 70.50 77 ASP A O 1
ATOM 610 N N . SER A 1 78 ? 3.200 17.345 -9.190 1.00 75.94 78 SER A N 1
ATOM 611 C CA . SER A 1 78 ? 1.926 17.332 -9.911 1.00 75.94 78 SER A CA 1
ATOM 612 C C . SER A 1 78 ? 1.469 15.927 -10.301 1.00 75.94 78 SER A C 1
ATOM 614 O O . SER A 1 78 ? 0.288 15.736 -10.611 1.00 75.94 78 SER A O 1
ATOM 616 N N . TRP A 1 79 ? 2.368 14.939 -10.245 1.00 75.88 79 TRP A N 1
ATOM 617 C CA . TRP A 1 79 ? 2.066 13.576 -10.641 1.00 75.88 79 TRP A CA 1
ATOM 618 C C . TRP A 1 79 ? 1.775 12.680 -9.437 1.00 75.88 79 TRP A C 1
ATOM 620 O O . TRP A 1 79 ? 2.615 12.426 -8.570 1.00 75.88 79 TRP A O 1
ATOM 630 N N . ILE A 1 80 ? 0.545 12.172 -9.407 1.00 84.75 80 ILE A N 1
ATOM 631 C CA . ILE A 1 80 ? 0.013 11.317 -8.351 1.00 84.75 80 ILE A CA 1
ATOM 632 C C . ILE A 1 80 ? -0.789 10.194 -8.997 1.00 84.75 80 ILE A C 1
ATOM 634 O O . ILE A 1 80 ? -1.689 10.465 -9.793 1.00 84.75 80 ILE A O 1
ATOM 638 N N . ASP A 1 81 ? -0.551 8.957 -8.569 1.00 90.19 81 ASP A N 1
ATOM 639 C CA . ASP A 1 81 ? -1.401 7.826 -8.935 1.00 90.19 81 ASP A CA 1
ATOM 640 C C . ASP A 1 81 ? -1.548 6.833 -7.772 1.00 90.19 81 ASP A C 1
ATOM 642 O O . ASP A 1 81 ? -0.894 6.932 -6.723 1.00 90.19 81 ASP A O 1
ATOM 646 N N . PHE A 1 82 ? -2.502 5.917 -7.906 1.00 92.50 82 PHE A N 1
ATOM 647 C CA . PHE A 1 82 ? -2.886 5.002 -6.851 1.00 92.50 82 PHE A CA 1
ATOM 648 C C . PHE A 1 82 ? -3.446 3.681 -7.375 1.00 92.50 82 PHE A C 1
ATOM 650 O O . PHE A 1 82 ? -4.094 3.565 -8.412 1.00 92.50 82 PHE A O 1
ATOM 657 N N . SER A 1 83 ? -3.259 2.636 -6.579 1.00 94.06 83 SER A N 1
ATOM 658 C CA . SER A 1 83 ? -3.779 1.308 -6.874 1.00 94.06 83 SER A CA 1
ATOM 659 C C . SER A 1 83 ? -5.303 1.267 -6.758 1.00 94.06 83 SER A C 1
ATOM 661 O O . SER A 1 83 ? -5.894 1.979 -5.946 1.00 94.06 83 SER A O 1
ATOM 663 N N . SER A 1 84 ? -5.946 0.285 -7.388 1.00 92.50 84 SER A N 1
ATOM 664 C CA . SER A 1 84 ? -7.319 -0.066 -7.010 1.00 92.50 84 SER A CA 1
ATOM 665 C C . SER A 1 84 ? -7.421 -0.472 -5.533 1.00 92.50 84 SER A C 1
ATOM 667 O O . SER A 1 84 ? -6.555 -1.169 -5.004 1.00 92.50 84 SER A O 1
ATOM 669 N N . LEU A 1 85 ? -8.530 -0.113 -4.887 1.00 94.31 85 LEU A N 1
ATOM 670 C CA . LEU A 1 85 ? -8.812 -0.501 -3.505 1.00 94.31 85 LEU A CA 1
ATOM 671 C C . LEU A 1 85 ? -8.915 -2.035 -3.369 1.00 94.31 85 LEU A C 1
ATOM 673 O O . LEU A 1 85 ? -9.647 -2.687 -4.119 1.00 94.31 85 LEU A O 1
ATOM 677 N N . LYS A 1 86 ? -8.228 -2.628 -2.386 1.00 96.19 86 LYS A N 1
ATOM 678 C CA . LYS A 1 86 ? -8.268 -4.077 -2.103 1.00 96.19 86 LYS A CA 1
ATOM 679 C C . LYS A 1 86 ? -8.664 -4.356 -0.658 1.00 96.19 86 LYS A C 1
ATOM 681 O O . LYS A 1 86 ? -8.094 -3.793 0.267 1.00 96.19 86 LYS A O 1
ATOM 686 N N . THR A 1 87 ? -9.619 -5.261 -0.446 1.00 96.88 87 THR A N 1
ATOM 687 C CA . THR A 1 87 ? -10.088 -5.626 0.904 1.00 96.88 87 THR A CA 1
ATOM 688 C C . THR A 1 87 ? -9.359 -6.868 1.412 1.00 96.88 87 THR A C 1
ATOM 690 O O . THR A 1 87 ? -9.257 -7.855 0.688 1.00 96.88 87 THR A O 1
ATOM 693 N N . GLY A 1 88 ? -8.851 -6.823 2.644 1.00 93.19 88 GLY A N 1
ATOM 694 C CA . GLY A 1 88 ? -8.247 -7.965 3.339 1.00 93.19 88 GLY A CA 1
ATOM 695 C C . GLY A 1 88 ? -6.943 -8.493 2.733 1.00 93.19 88 GLY A C 1
ATOM 696 O O . GLY A 1 88 ? -6.459 -9.538 3.161 1.00 93.19 88 GLY A O 1
ATOM 697 N N . ALA A 1 89 ? -6.376 -7.797 1.746 1.00 93.00 89 ALA A N 1
ATOM 698 C CA . ALA A 1 89 ? -5.182 -8.223 1.028 1.00 93.00 89 ALA A CA 1
ATOM 699 C C . ALA A 1 89 ? -3.927 -7.532 1.573 1.00 93.00 89 ALA A C 1
ATOM 701 O O . ALA A 1 89 ? -3.923 -6.320 1.776 1.00 93.00 89 ALA A O 1
ATOM 702 N N . THR A 1 90 ? -2.848 -8.297 1.745 1.00 95.44 90 THR A N 1
ATOM 703 C CA . THR A 1 90 ? -1.504 -7.818 2.133 1.00 95.44 90 THR A CA 1
ATOM 704 C C . THR A 1 90 ? -0.545 -7.710 0.946 1.00 95.44 90 THR A C 1
ATOM 706 O O . THR A 1 90 ? 0.668 -7.571 1.110 1.00 95.44 90 THR A O 1
ATOM 709 N N . SER A 1 91 ? -1.083 -7.810 -0.267 1.00 96.50 91 SER A N 1
ATOM 710 C CA . SER A 1 91 ? -0.344 -7.560 -1.494 1.00 96.50 91 SER A CA 1
ATOM 711 C C . SER A 1 91 ? -1.273 -7.063 -2.589 1.00 96.50 91 SER A C 1
ATOM 713 O O . SER A 1 91 ? -2.458 -7.410 -2.603 1.00 96.50 91 SER A O 1
ATOM 715 N N . MET A 1 92 ? -0.721 -6.303 -3.524 1.00 95.62 92 MET A N 1
ATOM 716 C CA . MET A 1 92 ? -1.413 -5.825 -4.715 1.00 95.62 92 MET A CA 1
ATOM 717 C C . MET A 1 92 ? -0.444 -5.727 -5.885 1.00 95.62 92 MET A C 1
ATOM 719 O O . MET A 1 92 ? 0.764 -5.683 -5.681 1.00 95.62 92 MET A O 1
ATOM 723 N N . VAL A 1 93 ? -0.984 -5.702 -7.097 1.00 95.00 93 VAL A N 1
ATOM 724 C CA . VAL A 1 93 ? -0.211 -5.511 -8.324 1.00 95.00 93 VAL A CA 1
ATOM 725 C C . VAL A 1 93 ? -0.592 -4.155 -8.907 1.00 95.00 93 VAL A C 1
ATOM 727 O O . VAL A 1 93 ? -1.784 -3.844 -8.964 1.00 95.00 93 VAL A O 1
ATOM 730 N N . ILE A 1 94 ? 0.407 -3.357 -9.277 1.00 93.38 94 ILE A N 1
ATOM 731 C CA . ILE A 1 94 ? 0.254 -2.054 -9.938 1.00 93.38 94 ILE A CA 1
ATOM 732 C C . ILE A 1 94 ? 0.840 -2.105 -11.356 1.00 93.38 94 ILE A C 1
ATOM 734 O O . ILE A 1 94 ? 1.637 -3.005 -11.650 1.00 93.38 94 ILE A O 1
ATOM 738 N N . SER A 1 95 ? 0.425 -1.167 -12.217 1.00 90.12 95 SER A N 1
ATOM 739 C CA . SER A 1 95 ? 0.931 -1.091 -13.595 1.00 90.12 95 SER A CA 1
ATOM 740 C C . SER A 1 95 ? 2.441 -0.851 -13.631 1.00 90.12 95 SER A C 1
ATOM 742 O O . SER A 1 95 ? 3.014 -0.288 -12.696 1.00 90.12 95 SER A O 1
ATOM 744 N N . GLY A 1 96 ? 3.057 -1.299 -14.725 1.00 85.06 96 GLY A N 1
ATOM 745 C CA . GLY A 1 96 ? 4.438 -0.999 -15.087 1.00 85.06 96 GLY A CA 1
ATOM 746 C C . GLY A 1 96 ? 4.647 0.412 -15.631 1.00 85.06 96 GLY A C 1
ATOM 747 O O . GLY A 1 96 ? 5.780 0.888 -15.638 1.00 85.06 96 GLY A O 1
ATOM 748 N N . ASP A 1 97 ? 3.558 1.068 -16.044 1.00 86.88 97 ASP A N 1
ATOM 749 C CA . ASP A 1 97 ? 3.534 2.410 -16.637 1.00 86.88 97 ASP A CA 1
ATOM 750 C C . ASP A 1 97 ? 3.787 3.489 -15.578 1.00 86.88 97 ASP A C 1
ATOM 752 O O . ASP A 1 97 ? 2.889 4.215 -15.148 1.00 86.88 97 ASP A O 1
ATOM 756 N N . LEU A 1 98 ? 5.025 3.544 -15.099 1.00 87.69 98 LEU A N 1
ATOM 757 C CA . LEU A 1 98 ? 5.458 4.485 -14.081 1.00 87.69 98 LEU A CA 1
ATOM 758 C C . LEU A 1 98 ? 5.935 5.791 -14.737 1.00 87.69 98 LEU A C 1
ATOM 760 O O . LEU A 1 98 ? 6.603 5.757 -15.769 1.00 87.69 98 LEU A O 1
ATOM 764 N N . PRO A 1 99 ? 5.637 6.954 -14.138 1.00 83.88 99 PRO A N 1
ATOM 765 C CA . PRO A 1 99 ? 5.972 8.265 -14.708 1.00 83.88 99 PRO A CA 1
ATOM 766 C C . PRO A 1 99 ? 7.456 8.613 -14.574 1.00 83.88 99 PRO A C 1
ATOM 768 O O . PRO A 1 99 ? 7.954 9.497 -15.265 1.00 83.88 99 PRO A O 1
ATOM 771 N N . ALA A 1 100 ? 8.144 7.941 -13.651 1.00 87.44 100 ALA A N 1
ATOM 772 C CA . ALA A 1 100 ? 9.487 8.250 -13.217 1.00 87.44 100 ALA A CA 1
ATOM 773 C C . ALA A 1 100 ? 10.180 6.978 -12.738 1.00 87.44 100 ALA A C 1
ATOM 775 O O . ALA A 1 100 ? 9.544 6.024 -12.279 1.00 87.44 100 ALA A O 1
ATOM 776 N N . SER A 1 101 ? 11.507 6.991 -12.823 1.00 90.94 101 SER A N 1
ATOM 777 C CA . SER A 1 101 ? 12.345 5.897 -12.338 1.00 90.94 101 SER A CA 1
ATOM 778 C C . SER A 1 101 ? 12.353 5.815 -10.816 1.00 90.94 101 SER A C 1
ATOM 780 O O . SER A 1 101 ? 12.494 4.728 -10.281 1.00 90.94 101 SER A O 1
ATOM 782 N N . GLU A 1 102 ? 12.192 6.928 -10.102 1.00 94.19 102 GLU A N 1
ATOM 783 C CA . GLU A 1 102 ? 12.117 6.935 -8.642 1.00 94.19 102 GLU A CA 1
ATOM 784 C C . GLU A 1 102 ? 10.723 7.350 -8.191 1.00 94.19 102 GLU A C 1
ATOM 786 O O . GLU A 1 102 ? 10.209 8.374 -8.626 1.00 94.19 102 GLU A O 1
ATOM 791 N N . LEU A 1 103 ? 10.122 6.573 -7.290 1.00 94.00 103 LEU A N 1
ATOM 792 C CA . LEU A 1 103 ? 8.804 6.870 -6.741 1.00 94.00 103 LEU A CA 1
ATOM 793 C C . LEU A 1 103 ? 8.775 6.688 -5.233 1.00 94.00 103 LEU A C 1
ATOM 795 O O . LEU A 1 103 ? 9.326 5.729 -4.683 1.00 94.00 103 LEU A O 1
ATOM 799 N N . THR A 1 104 ? 8.040 7.566 -4.567 1.00 95.00 104 THR A N 1
ATOM 800 C CA . THR A 1 104 ? 7.741 7.466 -3.143 1.00 95.00 104 THR A CA 1
ATOM 801 C C . THR A 1 104 ? 6.403 6.757 -2.953 1.00 95.00 104 THR A C 1
ATOM 803 O O . THR A 1 104 ? 5.346 7.280 -3.288 1.00 95.00 104 THR A O 1
ATOM 806 N N . LEU A 1 105 ? 6.445 5.538 -2.410 1.00 95.31 105 LEU A N 1
ATOM 807 C CA . LEU A 1 105 ? 5.287 4.667 -2.208 1.00 95.31 105 LEU A CA 1
ATOM 808 C C . LEU A 1 105 ? 4.732 4.808 -0.786 1.00 95.31 105 LEU A C 1
ATOM 810 O O . LEU A 1 105 ? 5.475 4.692 0.193 1.00 95.31 105 LEU A O 1
ATOM 814 N N . THR A 1 106 ? 3.416 4.957 -0.651 1.00 95.88 106 THR A N 1
ATOM 815 C CA . THR A 1 106 ? 2.723 5.039 0.645 1.00 95.88 106 THR A CA 1
ATOM 816 C C . THR A 1 106 ? 1.544 4.074 0.691 1.00 95.88 106 THR A C 1
ATOM 818 O O . THR A 1 106 ? 0.647 4.126 -0.146 1.00 95.88 106 THR A O 1
ATOM 821 N N . VAL A 1 107 ? 1.522 3.189 1.691 1.00 97.19 107 VAL A N 1
ATOM 822 C CA . VAL A 1 107 ? 0.421 2.235 1.901 1.00 97.19 107 VAL A CA 1
ATOM 823 C C . VAL A 1 107 ? -0.581 2.831 2.885 1.00 97.19 107 VAL A C 1
ATOM 825 O O . VAL A 1 107 ? -0.212 3.181 4.005 1.00 97.19 107 VAL A O 1
ATOM 828 N N . TYR A 1 108 ? -1.853 2.876 2.512 1.00 96.06 108 TYR A N 1
ATOM 829 C CA . TYR A 1 108 ? -2.956 3.263 3.387 1.00 96.06 108 TYR A CA 1
ATOM 830 C C . TYR A 1 108 ? -3.823 2.050 3.706 1.00 96.06 108 TYR A C 1
ATOM 832 O O . TYR A 1 108 ? -4.020 1.165 2.873 1.00 96.06 108 TYR A O 1
ATOM 840 N N . ALA A 1 109 ? -4.376 2.032 4.914 1.00 96.25 109 ALA A N 1
ATOM 841 C CA . ALA A 1 109 ? -5.389 1.085 5.339 1.00 96.25 109 ALA A CA 1
ATOM 842 C C . ALA A 1 109 ? -6.556 1.833 5.986 1.00 96.25 109 ALA A C 1
ATOM 844 O O . ALA A 1 109 ? -6.361 2.676 6.860 1.00 96.25 109 ALA A O 1
ATOM 845 N N . PHE A 1 110 ? -7.771 1.498 5.574 1.00 94.06 110 PHE A N 1
ATOM 846 C CA . PHE A 1 110 ? -9.013 2.095 6.041 1.00 94.06 110 PHE A CA 1
ATOM 847 C C . PHE A 1 110 ? -9.956 1.018 6.569 1.00 94.06 110 PHE A C 1
ATOM 849 O O . PHE A 1 110 ? -10.106 -0.054 5.981 1.00 94.06 110 PHE A O 1
ATOM 856 N N . ASP A 1 111 ? -10.617 1.311 7.681 1.00 93.12 111 ASP A N 1
ATOM 857 C CA . ASP A 1 111 ? -11.650 0.461 8.246 1.00 93.12 111 ASP A CA 1
ATOM 858 C C . ASP A 1 111 ? -13.043 1.031 7.950 1.00 93.12 111 ASP A C 1
ATOM 860 O O . ASP A 1 111 ? -13.463 2.013 8.578 1.00 93.12 111 ASP A O 1
ATOM 864 N N . P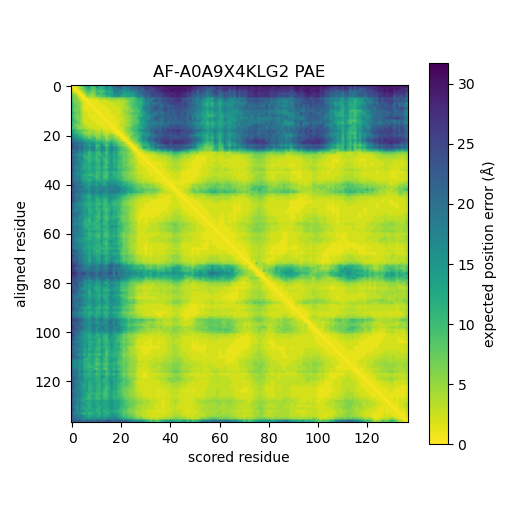RO A 1 112 ? -13.823 0.394 7.060 1.00 90.94 112 PRO A N 1
ATOM 865 C CA . PRO A 1 112 ? -15.146 0.888 6.705 1.00 90.94 112 PRO A CA 1
ATOM 866 C C . PRO A 1 112 ? -16.144 0.854 7.869 1.00 90.94 112 PRO A C 1
ATOM 868 O O . PRO A 1 112 ? -17.144 1.576 7.808 1.00 90.94 112 PRO A O 1
ATOM 871 N N . LYS A 1 113 ? -15.897 0.061 8.924 1.00 89.50 113 LYS A N 1
ATOM 872 C CA . LYS A 1 113 ? -16.773 -0.044 10.101 1.00 89.50 113 LYS A CA 1
ATOM 873 C C . LYS A 1 113 ? -16.551 1.099 11.085 1.00 89.50 113 LYS A C 1
ATOM 875 O O . LYS A 1 113 ? -17.521 1.660 11.582 1.00 89.50 113 LYS A O 1
ATOM 880 N N . THR A 1 114 ? -15.295 1.421 11.390 1.00 86.31 114 THR A N 1
ATOM 881 C CA . THR A 1 114 ? -14.948 2.457 12.382 1.00 86.31 114 THR A CA 1
ATOM 882 C C . THR A 1 114 ? -14.659 3.816 11.756 1.00 86.31 114 THR A C 1
ATOM 884 O O . THR A 1 114 ? -14.545 4.796 12.486 1.00 86.31 114 THR A O 1
ATOM 887 N N . LYS A 1 115 ? -14.559 3.888 10.421 1.00 86.62 115 LYS A N 1
ATOM 888 C CA . LYS A 1 115 ? -14.170 5.083 9.654 1.00 86.62 115 LYS A CA 1
ATOM 889 C C . LYS A 1 115 ? -12.784 5.617 10.026 1.00 86.62 115 LYS A C 1
ATOM 891 O O . LYS A 1 115 ? -12.490 6.790 9.831 1.00 86.62 115 LYS A O 1
ATOM 896 N N . GLN A 1 116 ? -11.933 4.751 10.564 1.00 87.50 116 GLN A N 1
ATOM 897 C CA . GLN A 1 116 ? -10.558 5.074 10.921 1.00 87.50 116 GLN A CA 1
ATOM 898 C C . GLN A 1 116 ? -9.620 4.662 9.789 1.00 87.50 116 GLN A C 1
ATOM 900 O O . GLN A 1 116 ? -9.888 3.700 9.069 1.00 87.50 116 GLN A O 1
ATOM 905 N N . TYR A 1 117 ? -8.510 5.379 9.656 1.00 90.38 117 TYR A N 1
ATOM 906 C CA . TYR A 1 117 ? -7.449 5.040 8.719 1.00 90.38 117 TYR A CA 1
ATOM 907 C C . TYR A 1 117 ? -6.084 5.098 9.401 1.00 90.38 117 TYR A C 1
ATOM 909 O O . TYR A 1 117 ? -5.896 5.771 10.415 1.00 90.38 117 TYR A O 1
ATOM 917 N N . VAL A 1 118 ? -5.134 4.372 8.828 1.00 92.81 118 VAL A N 1
ATOM 918 C CA . VAL A 1 118 ? -3.716 4.392 9.176 1.00 92.81 118 VAL A CA 1
ATOM 919 C C . VAL A 1 118 ? -2.916 4.348 7.880 1.00 92.81 118 VAL A C 1
ATOM 921 O O . VAL A 1 118 ? -3.362 3.765 6.893 1.00 92.81 118 VAL A O 1
ATOM 924 N N . TYR A 1 119 ? -1.739 4.955 7.871 1.00 94.06 119 TYR A N 1
ATOM 925 C CA . TYR A 1 119 ? -0.838 4.919 6.728 1.00 94.06 119 TYR A CA 1
ATOM 926 C C . TYR A 1 119 ? 0.568 4.531 7.168 1.00 94.06 119 TYR A C 1
ATOM 928 O O . TYR A 1 119 ? 0.929 4.676 8.340 1.00 94.06 119 TYR A O 1
ATOM 936 N N . ALA A 1 120 ? 1.329 3.982 6.230 1.00 94.88 120 ALA A N 1
ATOM 937 C CA . ALA A 1 120 ? 2.741 3.704 6.403 1.00 94.88 120 ALA A CA 1
ATOM 938 C C . ALA A 1 120 ? 3.587 4.938 6.134 1.00 94.88 120 ALA A C 1
ATOM 940 O O . ALA A 1 120 ? 3.210 5.792 5.338 1.00 94.88 120 ALA A O 1
ATOM 941 N N . ARG A 1 121 ? 4.754 5.023 6.772 1.00 93.50 121 ARG A N 1
ATOM 942 C CA . ARG A 1 121 ? 5.759 6.010 6.389 1.00 93.50 121 ARG A CA 1
ATOM 943 C C . ARG A 1 121 ? 6.064 5.834 4.897 1.00 93.50 121 ARG A C 1
ATOM 945 O O . ARG A 1 121 ? 6.265 4.686 4.485 1.00 93.50 121 ARG A O 1
ATOM 952 N N . PRO A 1 122 ? 6.107 6.925 4.116 1.00 94.31 122 PRO A N 1
ATOM 953 C CA . PRO A 1 122 ? 6.454 6.847 2.707 1.00 94.31 122 PRO A CA 1
ATOM 954 C C . PRO A 1 122 ? 7.825 6.194 2.515 1.00 94.31 122 PRO A C 1
ATOM 956 O O . PRO A 1 122 ? 8.743 6.403 3.315 1.00 94.31 122 PRO A O 1
ATOM 959 N N . VAL A 1 123 ? 7.956 5.363 1.483 1.00 95.19 123 VAL A N 1
ATOM 960 C CA . VAL A 1 123 ? 9.200 4.663 1.160 1.00 95.19 123 VAL A CA 1
ATOM 961 C C . VAL A 1 123 ? 9.541 4.870 -0.301 1.00 95.19 123 VAL A C 1
ATOM 963 O O . VAL A 1 123 ? 8.763 4.500 -1.176 1.00 95.19 123 VAL A O 1
ATOM 966 N N . LYS A 1 124 ? 10.741 5.386 -0.546 1.00 95.38 124 LYS A N 1
ATOM 967 C CA . LYS A 1 124 ? 11.255 5.600 -1.890 1.00 95.38 124 LYS A CA 1
ATOM 968 C C . LYS A 1 124 ? 11.797 4.307 -2.505 1.00 95.38 124 LYS A C 1
ATOM 970 O O . LYS A 1 124 ? 12.492 3.531 -1.840 1.00 95.38 124 LYS A O 1
ATOM 975 N N . TYR A 1 125 ? 11.446 4.065 -3.761 1.00 95.88 125 TYR A N 1
ATOM 976 C CA . TYR A 1 125 ? 11.897 2.940 -4.575 1.00 95.88 125 TYR A CA 1
ATOM 977 C C . TYR A 1 125 ? 12.405 3.437 -5.922 1.00 95.88 125 TYR A C 1
ATOM 979 O O . TYR A 1 125 ? 11.843 4.367 -6.491 1.00 95.88 125 TYR A O 1
ATOM 987 N N . ASP A 1 126 ? 13.443 2.773 -6.415 1.00 95.19 126 ASP A N 1
ATOM 988 C CA . ASP A 1 126 ? 14.005 2.968 -7.744 1.00 95.19 126 ASP A CA 1
ATOM 989 C C . ASP A 1 126 ? 13.601 1.782 -8.641 1.00 95.19 126 ASP A C 1
ATOM 991 O O . ASP A 1 126 ? 13.784 0.610 -8.290 1.00 95.19 126 ASP A O 1
ATOM 995 N N . PHE A 1 127 ? 13.011 2.121 -9.781 1.00 94.62 127 PHE A N 1
ATOM 996 C CA . PHE A 1 127 ? 12.469 1.283 -10.845 1.00 94.62 127 PHE A CA 1
ATOM 997 C C . PHE A 1 127 ? 13.278 1.391 -12.151 1.00 94.62 127 PHE A C 1
ATOM 999 O O . PHE A 1 127 ? 12.893 0.793 -13.153 1.00 94.62 127 PHE A O 1
ATOM 1006 N N . SER A 1 128 ? 14.421 2.089 -12.156 1.00 93.06 128 SER A N 1
ATOM 1007 C CA . SER A 1 128 ? 15.340 2.193 -13.305 1.00 93.06 128 SER A CA 1
ATOM 1008 C C . SER A 1 128 ? 15.767 0.827 -13.853 1.00 93.06 128 SER A C 1
ATOM 1010 O O . SER A 1 128 ? 15.964 0.665 -15.057 1.00 93.06 128 SER A O 1
ATOM 1012 N N . ASN A 1 129 ? 15.856 -0.185 -12.984 1.00 93.50 129 ASN A N 1
ATOM 1013 C CA . ASN A 1 129 ? 15.896 -1.589 -13.372 1.00 93.50 129 ASN A CA 1
ATOM 1014 C C . ASN A 1 129 ? 14.513 -2.227 -13.180 1.00 93.50 129 ASN A C 1
ATOM 1016 O O . ASN A 1 129 ? 14.216 -2.767 -12.112 1.00 93.50 129 ASN A O 1
ATOM 1020 N N . ALA A 1 130 ? 13.699 -2.218 -14.238 1.00 91.38 130 ALA A N 1
ATOM 1021 C CA . ALA A 1 130 ? 12.325 -2.723 -14.210 1.00 91.38 130 ALA A CA 1
ATOM 1022 C C . ALA A 1 130 ? 12.207 -4.186 -13.732 1.00 91.38 130 ALA A C 1
ATOM 1024 O O . ALA A 1 130 ? 11.239 -4.555 -13.077 1.00 91.38 130 ALA A O 1
ATOM 1025 N N . ALA A 1 131 ? 13.215 -5.027 -13.987 1.00 94.12 131 ALA A N 1
ATOM 1026 C CA . ALA A 1 131 ? 13.212 -6.424 -13.545 1.00 94.12 131 ALA A CA 1
ATOM 1027 C C . ALA A 1 131 ? 13.561 -6.592 -12.055 1.00 94.12 131 ALA A C 1
ATOM 1029 O O . ALA A 1 131 ? 13.267 -7.626 -11.447 1.00 94.12 131 ALA A O 1
ATOM 1030 N N . ARG A 1 132 ? 14.234 -5.603 -11.458 1.00 94.88 132 ARG A N 1
ATOM 1031 C CA . ARG A 1 132 ? 14.727 -5.659 -10.080 1.00 94.88 132 ARG A CA 1
ATOM 1032 C C . ARG A 1 132 ? 14.675 -4.275 -9.421 1.00 94.88 132 ARG A C 1
ATOM 1034 O O . ARG A 1 132 ? 15.732 -3.705 -9.137 1.00 94.88 132 ARG A O 1
ATOM 1041 N N . PRO A 1 133 ? 13.467 -3.763 -9.132 1.00 95.12 133 PRO A N 1
ATOM 1042 C CA . PRO A 1 133 ? 13.322 -2.535 -8.369 1.00 95.12 133 PRO A CA 1
ATOM 1043 C C . PRO A 1 133 ? 13.917 -2.706 -6.971 1.00 95.12 133 PRO A C 1
ATOM 1045 O O . PRO A 1 133 ? 13.888 -3.799 -6.388 1.00 95.12 133 PRO A O 1
ATOM 1048 N N . PHE A 1 134 ? 14.455 -1.628 -6.415 1.00 95.69 134 PHE A N 1
ATOM 1049 C CA . PHE A 1 134 ? 15.085 -1.656 -5.101 1.00 95.69 134 PHE A CA 1
ATOM 1050 C C . PHE A 1 134 ? 14.682 -0.456 -4.256 1.00 95.69 134 PHE A C 1
ATOM 1052 O O . PHE A 1 134 ? 14.357 0.620 -4.746 1.00 95.69 134 PHE A O 1
ATOM 1059 N N . LYS A 1 135 ? 14.679 -0.674 -2.943 1.00 94.94 135 LYS A N 1
ATOM 1060 C CA . LYS A 1 135 ? 14.385 0.371 -1.975 1.00 94.94 135 LYS A CA 1
ATOM 1061 C C . LYS A 1 135 ? 15.565 1.342 -1.894 1.00 94.94 135 LYS A C 1
ATOM 1063 O O . LYS A 1 135 ? 16.691 0.896 -1.671 1.00 94.94 135 LYS A O 1
ATOM 1068 N N . VAL A 1 136 ? 15.287 2.638 -1.989 1.00 92.19 136 VAL A N 1
ATOM 1069 C CA . VAL A 1 136 ? 16.272 3.705 -1.764 1.00 92.19 136 VAL A CA 1
ATOM 1070 C C . VAL A 1 136 ? 16.463 3.898 -0.252 1.00 92.19 136 VAL A C 1
ATOM 1072 O O . VAL A 1 136 ? 15.506 3.766 0.523 1.00 92.19 136 VAL A O 1
ATOM 1075 N N . ALA A 1 137 ? 17.715 4.092 0.170 1.00 76.06 137 ALA A N 1
ATOM 1076 C CA . ALA A 1 137 ? 18.115 4.185 1.578 1.00 76.06 137 ALA A CA 1
ATOM 1077 C C . ALA A 1 137 ? 17.745 5.530 2.213 1.00 76.06 137 ALA A C 1
ATOM 1079 O O . ALA A 1 137 ? 17.899 6.562 1.527 1.00 76.06 137 ALA A O 1
#

Foldseek 3Di:
DPDQDDPVSVLVVVCVVVVNDDLDDLQFDAFAWPDWAWDDPPPRATKIKTFTHQRGPDQVQLQAKKKKKKKDDPVDNPDIDIDPIDGSDRMDIGDRPDPDQKIWIKMKIAHPVSRDIDIHDTWIWGCPPVRDIDTDD